Protein AF-A0A0E9XQW8-F1 (afdb_monomer_lite)

Radius of gyration: 19.3 Å; chains: 1; bounding box: 50×20×43 Å

Foldseek 3Di:
DVVVVVVVVCCVVVVVVVCCCVVVPVVVVVLVVLVVVLVVVLVVLVVVLVVVCVVVVVVQPDDPPDPSPVNVVVNVVSVVVSVVSSVVSCVVSVDPPDDD

Structure (mmCIF, N/CA/C/O backbone):
data_AF-A0A0E9XQW8-F1
#
_entry.id   AF-A0A0E9XQW8-F1
#
loop_
_atom_site.group_PDB
_atom_site.id
_atom_site.type_symbol
_atom_site.label_atom_id
_atom_site.label_alt_id
_atom_site.label_comp_id
_atom_site.label_asym_id
_atom_site.label_entity_id
_atom_site.label_seq_id
_atom_site.pdbx_PDB_ins_code
_atom_site.Cartn_x
_atom_site.Cartn_y
_atom_site.Cartn_z
_atom_site.occupancy
_atom_site.B_iso_or_equiv
_atom_site.auth_seq_id
_atom_site.auth_comp_id
_atom_site.auth_asym_id
_atom_site.auth_atom_id
_atom_site.pdbx_PDB_model_num
ATOM 1 N N . MET A 1 1 ? 20.566 6.412 23.665 1.00 61.84 1 MET A N 1
ATOM 2 C CA . MET A 1 1 ? 20.085 6.994 22.390 1.00 61.84 1 MET A CA 1
ATOM 3 C C . MET A 1 1 ? 19.095 6.087 21.651 1.00 61.84 1 MET A C 1
ATOM 5 O O . MET A 1 1 ? 18.191 6.611 21.024 1.00 61.84 1 MET A O 1
ATOM 9 N N . THR A 1 2 ? 19.208 4.754 21.729 1.00 82.00 2 THR A N 1
ATOM 10 C CA . THR A 1 2 ? 18.355 3.812 20.969 1.00 82.00 2 THR A CA 1
ATOM 11 C C . THR A 1 2 ? 16.927 3.676 21.511 1.00 82.00 2 THR A C 1
ATOM 13 O O . THR A 1 2 ? 15.980 3.752 20.737 1.00 82.00 2 THR A O 1
ATOM 16 N N . LEU A 1 3 ? 16.744 3.552 22.832 1.00 84.12 3 LEU A N 1
ATOM 17 C CA . LEU A 1 3 ? 15.413 3.367 23.437 1.00 84.12 3 LEU A CA 1
ATOM 18 C C . LEU A 1 3 ? 14.524 4.616 23.361 1.00 84.12 3 LEU A C 1
ATOM 20 O O . LEU A 1 3 ? 13.327 4.493 23.128 1.00 84.12 3 LEU A O 1
ATOM 24 N N . PHE A 1 4 ? 15.104 5.813 23.500 1.00 87.56 4 PHE A N 1
ATOM 25 C CA . PHE A 1 4 ? 14.363 7.073 23.357 1.00 87.56 4 PHE A CA 1
ATOM 26 C C . PHE A 1 4 ? 13.869 7.282 21.922 1.00 87.56 4 PHE A C 1
ATOM 28 O O . PHE A 1 4 ? 12.714 7.644 21.717 1.00 87.56 4 PHE A O 1
ATOM 35 N N . HIS A 1 5 ? 14.712 7.001 20.923 1.00 89.62 5 HIS A N 1
ATOM 36 C CA . HIS A 1 5 ? 14.299 7.090 19.523 1.00 89.62 5 HIS A CA 1
ATOM 37 C C . HIS A 1 5 ? 13.268 6.022 19.164 1.00 89.62 5 HIS A C 1
ATOM 39 O O . HIS A 1 5 ? 12.258 6.339 18.545 1.00 89.62 5 HIS A O 1
ATOM 45 N N . PHE A 1 6 ? 13.488 4.777 19.593 1.00 92.12 6 PHE A N 1
ATOM 46 C CA . PHE A 1 6 ? 12.542 3.690 19.368 1.00 92.12 6 PHE A CA 1
ATOM 47 C C . PHE A 1 6 ? 11.183 3.978 20.014 1.00 92.12 6 PHE A C 1
ATOM 49 O O . PHE A 1 6 ? 10.164 3.866 19.342 1.00 92.12 6 PHE A O 1
ATOM 56 N N . GLY A 1 7 ? 11.162 4.410 21.279 1.00 91.62 7 GLY A N 1
ATOM 57 C CA . GLY A 1 7 ? 9.932 4.740 21.999 1.00 91.62 7 GLY A CA 1
ATOM 58 C C . GLY A 1 7 ? 9.152 5.875 21.339 1.00 91.62 7 GLY A C 1
ATOM 59 O O . GLY A 1 7 ? 7.949 5.744 21.132 1.00 91.62 7 GLY A O 1
ATOM 60 N N . ASN A 1 8 ? 9.836 6.947 20.928 1.00 92.12 8 ASN A N 1
ATOM 61 C CA . ASN A 1 8 ? 9.196 8.060 20.228 1.00 92.12 8 ASN A CA 1
ATOM 62 C C . ASN A 1 8 ? 8.642 7.638 18.859 1.00 92.12 8 ASN A C 1
ATOM 64 O O . ASN A 1 8 ? 7.493 7.947 18.550 1.00 92.12 8 ASN A O 1
ATOM 68 N N . CYS A 1 9 ? 9.413 6.900 18.054 1.00 91.75 9 CYS A N 1
ATOM 69 C CA . CYS A 1 9 ? 8.952 6.427 16.746 1.00 91.75 9 CYS A CA 1
ATOM 70 C C . CYS A 1 9 ? 7.796 5.427 16.875 1.00 91.75 9 CYS A C 1
ATOM 72 O O . CYS A 1 9 ? 6.828 5.509 16.125 1.00 91.75 9 CYS A O 1
ATOM 74 N N . PHE A 1 10 ? 7.867 4.510 17.842 1.00 93.12 10 PHE A N 1
ATOM 75 C CA . PHE A 1 10 ? 6.812 3.534 18.094 1.00 93.12 10 PHE A CA 1
ATOM 76 C C . PHE A 1 10 ? 5.526 4.213 18.571 1.00 93.12 10 PHE A C 1
ATOM 78 O O . PHE A 1 10 ? 4.453 3.902 18.063 1.00 93.12 10 PHE A O 1
ATOM 85 N N . ALA A 1 11 ? 5.623 5.179 19.490 1.00 91.88 11 ALA A N 1
ATOM 86 C CA . ALA A 1 11 ? 4.470 5.948 19.947 1.00 91.88 11 ALA A CA 1
ATOM 87 C C . ALA A 1 11 ? 3.838 6.743 18.795 1.00 91.88 11 ALA A C 1
ATOM 89 O O . ALA A 1 11 ? 2.633 6.647 18.582 1.00 91.88 11 ALA A O 1
ATOM 90 N N . LEU A 1 12 ? 4.641 7.465 18.007 1.00 91.81 12 LEU A N 1
ATOM 91 C CA . LEU A 1 12 ? 4.147 8.240 16.865 1.00 91.81 12 LEU A CA 1
ATOM 92 C C . LEU A 1 12 ? 3.503 7.362 15.787 1.00 91.81 12 LEU A C 1
ATOM 94 O O . LEU A 1 12 ? 2.499 7.760 15.205 1.00 91.81 12 LEU A O 1
ATOM 98 N N . ALA A 1 13 ? 4.052 6.174 15.528 1.00 91.00 13 ALA A N 1
ATOM 99 C CA . ALA A 1 13 ? 3.517 5.269 14.519 1.00 91.00 13 ALA A CA 1
ATOM 100 C C . ALA A 1 13 ? 2.284 4.498 15.009 1.00 91.00 13 ALA A C 1
ATOM 102 O O . ALA A 1 13 ? 1.325 4.375 14.263 1.00 91.00 13 ALA A O 1
ATOM 103 N N . TYR A 1 14 ? 2.274 3.973 16.236 1.00 90.19 14 TYR A N 1
ATOM 104 C CA . TYR A 1 14 ? 1.214 3.071 16.705 1.00 90.19 14 TYR A CA 1
ATOM 105 C C . TYR A 1 14 ? 0.019 3.804 17.326 1.00 90.19 14 TYR A C 1
ATOM 107 O O . TYR A 1 14 ? -1.130 3.403 17.138 1.00 90.19 14 TYR A O 1
ATOM 115 N N . PHE A 1 15 ? 0.262 4.892 18.060 1.00 91.12 15 PHE A N 1
ATOM 116 C CA . PHE A 1 15 ? -0.774 5.568 18.845 1.00 91.12 15 PHE A CA 1
ATOM 117 C C . PHE A 1 15 ? -1.929 6.142 17.997 1.00 91.12 15 PHE A C 1
ATOM 119 O O . PHE A 1 15 ? -3.085 5.924 18.369 1.00 91.12 15 PHE A O 1
ATOM 126 N N . PRO A 1 16 ? -1.692 6.779 16.829 1.00 91.00 16 PRO A N 1
ATOM 127 C CA . PRO A 1 16 ? -2.776 7.255 15.963 1.00 91.00 16 PRO A CA 1
ATOM 128 C C . PRO A 1 16 ? -3.649 6.118 15.409 1.00 91.00 16 PRO A C 1
ATOM 130 O O . PRO A 1 16 ? -4.875 6.244 15.349 1.00 91.00 16 PRO A O 1
ATOM 133 N N . TYR A 1 17 ? -3.036 4.984 15.050 1.00 85.75 17 TYR A N 1
ATOM 134 C CA . TYR A 1 17 ? -3.762 3.795 14.589 1.00 85.75 17 TYR A CA 1
ATOM 135 C C . TYR A 1 17 ? -4.576 3.154 15.713 1.00 85.75 17 TYR A C 1
ATOM 137 O O . TYR A 1 17 ? -5.694 2.695 15.493 1.00 85.75 17 TYR A O 1
ATOM 145 N N . PHE A 1 18 ? -4.052 3.154 16.939 1.00 85.38 18 PHE A N 1
ATOM 146 C CA . PHE A 1 18 ? -4.773 2.631 18.093 1.00 85.38 18 PHE A CA 1
ATOM 147 C C . PHE A 1 18 ? -6.011 3.474 18.433 1.00 85.38 18 PHE A C 1
ATOM 149 O O . PHE A 1 18 ? -7.086 2.918 18.670 1.00 85.38 18 PHE A O 1
ATOM 156 N N . ILE A 1 19 ? -5.884 4.807 18.413 1.00 87.56 19 ILE A N 1
ATOM 157 C CA . ILE A 1 19 ? -7.012 5.720 18.645 1.00 87.56 19 ILE A CA 1
ATOM 158 C C . ILE A 1 19 ? -8.070 5.547 17.558 1.00 87.56 19 ILE A C 1
ATOM 160 O O . ILE A 1 19 ? -9.235 5.354 17.887 1.00 87.56 19 ILE A O 1
ATOM 164 N N . THR A 1 20 ? -7.689 5.561 16.277 1.00 85.88 20 THR A N 1
ATOM 165 C CA . THR A 1 20 ? -8.654 5.374 15.178 1.00 85.88 20 THR A CA 1
ATOM 166 C C . THR A 1 20 ? -9.348 4.015 15.263 1.00 85.88 20 THR A C 1
ATOM 168 O O . THR A 1 20 ? -10.570 3.958 15.189 1.00 85.88 20 THR A O 1
ATOM 171 N N . TYR A 1 21 ? -8.623 2.930 15.547 1.00 79.44 21 TYR A N 1
ATOM 172 C CA . TYR A 1 21 ? -9.229 1.605 15.720 1.00 79.44 21 TYR A CA 1
ATOM 173 C C . TYR A 1 21 ? -10.280 1.556 16.845 1.00 79.44 21 TYR A C 1
ATOM 175 O O . TYR A 1 21 ? -11.307 0.887 16.707 1.00 79.44 21 TYR A O 1
ATOM 183 N N . LYS A 1 22 ? -10.046 2.268 17.956 1.00 79.56 22 LYS A N 1
ATOM 184 C CA . LYS A 1 22 ? -10.986 2.339 19.086 1.00 79.56 22 LYS A CA 1
ATOM 185 C C . LYS A 1 22 ? -12.141 3.310 18.845 1.00 79.56 22 LYS A C 1
ATOM 187 O O . LYS A 1 22 ? -13.278 2.957 19.138 1.00 79.56 22 LYS A O 1
ATOM 192 N N . CYS A 1 23 ? -11.875 4.495 18.303 1.00 81.88 23 CYS A N 1
ATOM 193 C CA . CYS A 1 23 ? -12.890 5.517 18.044 1.00 81.88 23 CYS A CA 1
ATOM 194 C C . CYS A 1 23 ? -13.814 5.161 16.871 1.00 81.88 23 CYS A C 1
ATOM 196 O O . CYS A 1 23 ? -14.969 5.567 16.880 1.00 81.88 23 CYS A O 1
AT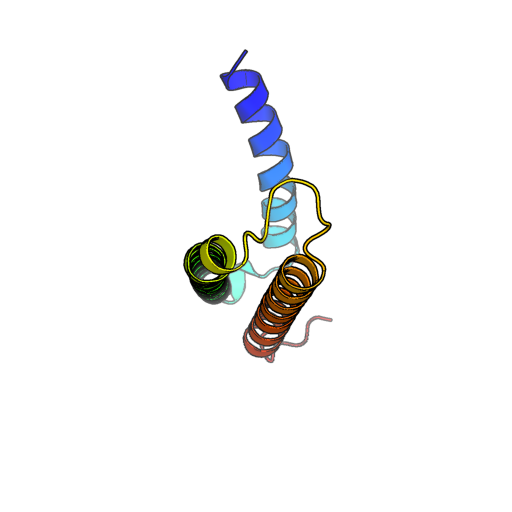OM 198 N N . SER A 1 24 ? -13.347 4.382 15.890 1.00 75.88 24 SER A N 1
ATOM 199 C CA . SER A 1 24 ? -14.153 3.958 14.736 1.00 75.88 24 SER A CA 1
ATOM 200 C C . SER A 1 24 ? -15.046 2.735 15.001 1.00 75.88 24 SER A C 1
ATOM 202 O O . SER A 1 24 ? -15.656 2.233 14.064 1.00 75.88 24 SER A O 1
ATOM 204 N N . GLY A 1 25 ? -15.107 2.193 16.228 1.00 65.38 25 GLY A N 1
ATOM 205 C CA . GLY A 1 25 ? -15.993 1.060 16.566 1.00 65.38 25 GLY A CA 1
ATOM 206 C C . GLY A 1 25 ? -15.649 -0.278 15.885 1.00 65.38 25 GLY A C 1
ATOM 207 O O . GLY A 1 25 ? -16.332 -1.281 16.082 1.00 65.38 25 GLY A O 1
ATOM 208 N N . LEU A 1 26 ? -14.545 -0.347 15.128 1.00 64.00 26 LEU A N 1
ATOM 209 C CA . LEU A 1 26 ? -14.098 -1.531 14.372 1.00 64.00 26 LEU A CA 1
ATOM 210 C C . LEU A 1 26 ? -13.824 -2.761 15.259 1.00 64.00 26 LEU A C 1
ATOM 212 O O . LEU A 1 26 ? -13.802 -3.895 14.775 1.00 64.00 26 LEU A O 1
ATOM 216 N N . SER A 1 27 ? -13.638 -2.538 16.562 1.00 58.69 27 SER A N 1
ATOM 217 C CA . SER A 1 27 ? -13.442 -3.576 17.574 1.00 58.69 27 SER A CA 1
ATOM 218 C C . SER A 1 27 ? -14.654 -4.500 17.758 1.00 58.69 27 SER A C 1
ATOM 220 O O . SER A 1 27 ? -14.457 -5.623 18.215 1.00 58.69 27 SER A O 1
ATOM 222 N N . GLU A 1 28 ? -15.876 -4.065 17.434 1.00 58.72 28 GLU A N 1
ATOM 223 C CA . GLU A 1 28 ? -17.099 -4.860 17.646 1.00 58.72 28 GLU A CA 1
ATOM 224 C C . GLU A 1 28 ? -17.373 -5.868 16.517 1.00 58.72 28 GLU A C 1
ATOM 226 O O . GLU A 1 28 ? -18.052 -6.867 16.732 1.00 58.72 28 GLU A O 1
ATOM 231 N N . TYR A 1 29 ? -16.798 -5.668 15.325 1.00 57.84 29 TYR A N 1
ATOM 232 C CA . TYR A 1 29 ? -17.154 -6.435 14.120 1.00 57.84 29 TYR A CA 1
ATOM 233 C C . TYR A 1 29 ? -16.180 -7.578 13.770 1.00 57.84 29 TYR A C 1
ATOM 235 O O . TYR A 1 29 ? -16.161 -8.066 12.641 1.00 57.84 29 TY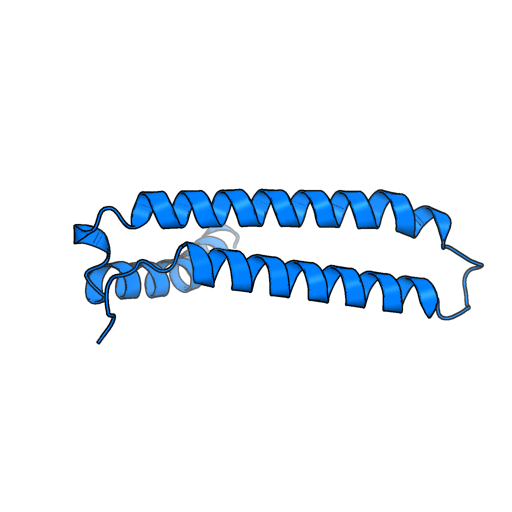R A O 1
ATOM 243 N N . ASN A 1 30 ? -15.307 -7.992 14.699 1.00 62.69 30 ASN A N 1
ATOM 244 C CA . ASN A 1 30 ? -14.214 -8.944 14.427 1.00 62.69 30 ASN A CA 1
ATOM 245 C C . ASN A 1 30 ? -13.322 -8.506 13.230 1.00 62.69 30 ASN A C 1
ATOM 247 O O . ASN A 1 30 ? -12.730 -9.320 12.515 1.00 62.69 30 ASN A O 1
ATOM 251 N N . ALA A 1 31 ? -13.226 -7.187 12.994 1.00 69.94 31 ALA A N 1
ATOM 252 C CA . ALA A 1 31 ? -12.520 -6.593 11.855 1.00 69.94 31 ALA A CA 1
ATOM 253 C C . ALA A 1 31 ? -11.001 -6.816 11.912 1.00 69.94 31 ALA A C 1
ATOM 255 O O . ALA A 1 31 ? -10.329 -6.772 10.880 1.00 69.94 31 ALA A O 1
ATOM 256 N N . PHE A 1 32 ? -10.470 -7.119 13.102 1.00 74.69 32 PHE A N 1
ATOM 257 C CA . PHE A 1 32 ? -9.067 -7.460 13.306 1.00 74.69 32 PHE A CA 1
ATOM 258 C C . PHE A 1 32 ? -8.615 -8.599 12.387 1.00 74.69 32 PHE A C 1
ATOM 260 O O . PHE A 1 32 ? -7.588 -8.470 11.730 1.00 74.69 32 PHE A O 1
ATOM 267 N N . TRP A 1 33 ? -9.401 -9.672 12.254 1.00 72.25 33 TRP A N 1
ATOM 268 C CA . TRP A 1 33 ? -9.004 -10.821 11.434 1.00 72.25 33 TRP A CA 1
ATOM 269 C C . TRP A 1 33 ? -8.944 -10.489 9.938 1.00 72.25 33 TRP A C 1
ATOM 271 O O . TRP A 1 33 ? -8.038 -10.927 9.232 1.00 72.25 33 TRP A O 1
ATOM 281 N N . ARG A 1 34 ? -9.863 -9.643 9.454 1.00 75.25 34 ARG A N 1
ATOM 282 C CA . ARG A 1 34 ? -9.851 -9.159 8.062 1.00 75.25 34 ARG A CA 1
ATOM 283 C C . ARG A 1 34 ? -8.677 -8.212 7.808 1.00 75.25 34 ARG A C 1
ATOM 285 O O . ARG A 1 34 ? -8.086 -8.260 6.734 1.00 75.25 34 ARG A O 1
ATOM 292 N N . CYS A 1 35 ? -8.310 -7.402 8.802 1.00 79.12 35 CYS A N 1
ATOM 293 C CA . CYS A 1 35 ? -7.120 -6.553 8.756 1.00 79.12 35 CYS A CA 1
ATOM 294 C C . CYS A 1 35 ? -5.830 -7.391 8.730 1.00 79.12 35 CYS A C 1
ATOM 296 O O . CYS A 1 35 ? -4.969 -7.162 7.886 1.00 79.12 35 CYS A O 1
ATOM 298 N N . VAL A 1 36 ? -5.731 -8.421 9.578 1.00 83.38 36 VAL A N 1
ATOM 299 C CA . VAL A 1 36 ? -4.609 -9.376 9.576 1.00 83.38 36 VAL A CA 1
ATOM 300 C C . VAL A 1 36 ? -4.506 -10.089 8.230 1.00 83.38 36 VAL A C 1
ATOM 302 O O . VAL A 1 36 ? -3.417 -10.170 7.669 1.00 83.38 36 VAL A O 1
ATOM 305 N N . GLN A 1 37 ? -5.628 -10.551 7.671 1.00 82.44 37 GLN A N 1
ATOM 306 C CA . GLN A 1 37 ? -5.651 -11.167 6.346 1.00 82.44 37 GLN A CA 1
ATOM 307 C C . GLN A 1 37 ? -5.177 -10.192 5.261 1.00 82.44 37 GLN A C 1
ATOM 309 O O . GLN A 1 37 ? -4.341 -10.570 4.445 1.00 82.44 37 GLN A O 1
ATOM 314 N N . ALA A 1 38 ? -5.657 -8.943 5.272 1.00 82.31 38 ALA A N 1
ATOM 315 C CA . ALA A 1 38 ? -5.216 -7.906 4.341 1.00 82.31 38 ALA A CA 1
ATOM 316 C C . ALA A 1 38 ? -3.704 -7.635 4.465 1.00 82.31 38 ALA A C 1
ATOM 318 O O . ALA A 1 38 ? -3.005 -7.598 3.450 1.00 82.31 38 ALA A O 1
ATOM 319 N N . GLY A 1 39 ? -3.193 -7.536 5.697 1.00 84.38 39 GLY A N 1
ATOM 320 C CA . GLY A 1 39 ? -1.768 -7.384 5.989 1.00 84.38 39 GLY A CA 1
ATOM 321 C C . GLY A 1 39 ? -0.930 -8.569 5.506 1.00 84.38 39 GLY A C 1
ATOM 322 O O . GLY A 1 39 ? 0.123 -8.365 4.909 1.00 84.38 39 GLY A O 1
ATOM 323 N N . ALA A 1 40 ? -1.415 -9.802 5.676 1.00 86.62 40 ALA A N 1
ATOM 324 C CA . ALA A 1 40 ? -0.746 -11.001 5.174 1.00 86.62 40 ALA A CA 1
ATOM 325 C C . ALA A 1 40 ? -0.683 -11.025 3.638 1.00 86.62 40 ALA A C 1
ATOM 327 O O . ALA A 1 40 ? 0.369 -11.325 3.074 1.00 86.62 40 ALA A O 1
ATOM 328 N N . THR A 1 41 ? -1.769 -10.654 2.947 1.00 84.38 41 THR A N 1
ATOM 329 C CA . THR A 1 41 ? -1.739 -10.489 1.484 1.00 84.38 41 THR A CA 1
ATOM 330 C C . THR A 1 41 ? -0.772 -9.396 1.048 1.00 84.38 41 THR A C 1
ATOM 332 O O . THR A 1 41 ? -0.041 -9.612 0.089 1.00 84.38 41 THR A O 1
ATOM 335 N N . TYR A 1 42 ? -0.716 -8.258 1.747 1.00 85.62 42 TYR A N 1
ATOM 336 C CA . TYR A 1 42 ? 0.234 -7.197 1.412 1.00 85.62 42 TYR A CA 1
ATOM 337 C C . TYR A 1 42 ? 1.684 -7.662 1.569 1.00 85.62 42 TYR A C 1
ATOM 339 O O . TYR A 1 42 ? 2.490 -7.477 0.662 1.00 85.62 42 TYR A O 1
ATOM 347 N N . LEU A 1 43 ? 1.996 -8.354 2.669 1.00 86.75 43 LEU A N 1
ATOM 348 C CA . LEU A 1 43 ? 3.317 -8.936 2.897 1.00 86.75 43 LEU A CA 1
ATOM 349 C C . LEU A 1 43 ? 3.691 -9.910 1.770 1.00 86.75 43 LEU A C 1
ATOM 351 O O . LEU A 1 43 ? 4.800 -9.847 1.245 1.00 86.75 43 LEU A O 1
ATOM 355 N N . PHE A 1 44 ? 2.761 -10.773 1.352 1.00 86.00 44 PHE A N 1
ATOM 356 C CA . PHE A 1 44 ? 2.984 -11.702 0.244 1.00 86.00 44 PHE A CA 1
ATOM 357 C C . PHE A 1 44 ? 3.258 -10.982 -1.085 1.00 86.00 44 PHE A C 1
ATOM 359 O O . PHE A 1 44 ? 4.234 -11.307 -1.758 1.00 86.00 44 PHE A O 1
ATOM 366 N N . VAL A 1 45 ? 2.448 -9.980 -1.450 1.00 85.00 45 VAL A N 1
ATOM 367 C CA . VAL A 1 45 ? 2.654 -9.200 -2.686 1.00 85.00 45 VAL A CA 1
ATOM 368 C C . VAL A 1 45 ? 4.002 -8.479 -2.647 1.00 85.00 45 VAL A C 1
ATOM 370 O O . VAL A 1 45 ? 4.749 -8.526 -3.626 1.00 85.00 45 VAL A O 1
ATOM 373 N N . GLN A 1 46 ? 4.370 -7.904 -1.501 1.00 85.75 46 GLN A N 1
ATOM 374 C CA . GLN A 1 46 ? 5.652 -7.230 -1.330 1.00 85.75 46 GLN A CA 1
ATOM 375 C C . GLN A 1 46 ? 6.837 -8.200 -1.479 1.00 85.75 46 GLN A C 1
ATOM 377 O O . GLN A 1 46 ? 7.827 -7.859 -2.127 1.00 85.75 46 GLN A O 1
ATOM 382 N N . LEU A 1 47 ? 6.732 -9.427 -0.955 1.00 85.69 47 LEU A N 1
ATOM 383 C CA . LEU A 1 47 ? 7.737 -10.475 -1.173 1.00 85.69 47 LEU A CA 1
ATOM 384 C C . LEU A 1 47 ? 7.839 -10.874 -2.648 1.00 85.69 47 LEU A C 1
ATOM 386 O O . LEU A 1 47 ? 8.946 -10.966 -3.178 1.00 85.69 47 LEU A O 1
ATOM 390 N N . CYS A 1 48 ? 6.706 -11.067 -3.330 1.00 83.69 48 CYS A N 1
ATOM 391 C CA . CYS A 1 48 ? 6.691 -11.355 -4.762 1.00 83.69 48 CYS A CA 1
ATOM 392 C C . CYS A 1 48 ? 7.364 -10.234 -5.560 1.00 83.69 48 CYS A C 1
ATOM 394 O O . CYS A 1 48 ? 8.198 -10.520 -6.414 1.00 83.69 48 CYS A O 1
ATOM 396 N N . LYS A 1 49 ? 7.077 -8.966 -5.250 1.00 84.75 49 LYS A N 1
ATOM 397 C CA . LYS A 1 49 ? 7.728 -7.808 -5.875 1.00 84.75 49 LYS A CA 1
ATOM 398 C C . LYS A 1 49 ? 9.243 -7.823 -5.679 1.00 84.75 49 LYS A C 1
ATOM 400 O O . LYS A 1 49 ? 9.972 -7.651 -6.652 1.00 84.75 49 LYS A O 1
ATOM 405 N N . MET A 1 50 ? 9.723 -8.060 -4.456 1.00 84.56 50 MET A N 1
ATOM 406 C CA . MET A 1 50 ? 11.165 -8.122 -4.185 1.00 84.56 50 MET A CA 1
ATOM 407 C C . MET A 1 50 ? 11.837 -9.286 -4.925 1.00 84.56 50 MET A C 1
ATOM 409 O O . MET A 1 50 ? 12.943 -9.120 -5.432 1.00 84.56 50 MET A O 1
ATOM 413 N N . LEU A 1 51 ? 11.157 -10.431 -5.061 1.00 84.50 51 LEU A N 1
ATOM 414 C CA . LEU A 1 51 ? 11.636 -11.567 -5.852 1.00 84.50 51 LEU A CA 1
ATOM 415 C C . LEU A 1 51 ? 11.696 -11.238 -7.352 1.00 84.50 51 LEU A C 1
ATOM 417 O O . LEU A 1 51 ? 12.704 -11.515 -7.999 1.00 84.50 51 LEU A O 1
ATOM 421 N N . PHE A 1 52 ? 10.647 -10.622 -7.907 1.00 80.00 52 PHE A N 1
ATOM 422 C CA . PHE A 1 52 ? 10.606 -10.205 -9.312 1.00 80.00 52 PHE A CA 1
ATOM 423 C C . PHE A 1 52 ? 11.708 -9.192 -9.625 1.00 80.00 52 PHE A C 1
ATOM 425 O O . PHE A 1 52 ? 12.464 -9.394 -10.573 1.00 80.00 52 PHE A O 1
ATOM 432 N N . LEU A 1 53 ? 11.852 -8.150 -8.801 1.00 78.31 53 LEU A N 1
ATOM 433 C CA . LEU A 1 53 ? 12.932 -7.179 -8.952 1.00 78.31 53 LEU A CA 1
ATOM 434 C C . LEU A 1 53 ? 14.289 -7.886 -8.893 1.00 78.31 53 LEU A C 1
ATOM 436 O O . LEU A 1 53 ? 15.064 -7.766 -9.830 1.00 78.31 53 LEU A O 1
ATOM 440 N N . ALA A 1 54 ? 14.545 -8.716 -7.881 1.00 80.81 54 ALA A N 1
ATOM 441 C CA . ALA A 1 54 ? 15.819 -9.422 -7.750 1.00 80.81 54 ALA A CA 1
ATOM 442 C C . ALA A 1 54 ? 16.119 -10.422 -8.881 1.00 80.81 54 ALA A C 1
ATOM 444 O O . ALA A 1 54 ? 17.280 -10.745 -9.084 1.00 80.81 54 ALA A O 1
ATOM 445 N N . THR A 1 55 ? 15.117 -10.925 -9.607 1.00 79.81 55 THR A N 1
ATOM 446 C CA . THR A 1 55 ? 15.330 -11.902 -10.691 1.00 79.81 55 THR A CA 1
ATOM 447 C C . THR A 1 55 ? 15.496 -11.223 -12.049 1.00 79.81 55 THR A C 1
ATOM 449 O O . THR A 1 55 ? 16.346 -11.627 -12.836 1.00 79.81 55 THR A O 1
ATOM 452 N N . PHE A 1 56 ? 14.706 -10.181 -12.329 1.00 67.56 56 PHE A N 1
ATOM 453 C CA . PHE A 1 56 ? 14.717 -9.502 -13.625 1.00 67.56 56 PHE A CA 1
ATOM 454 C C . PHE A 1 56 ? 15.718 -8.340 -13.681 1.00 67.56 56 PHE A C 1
ATOM 456 O O . PHE A 1 56 ? 16.383 -8.183 -14.700 1.00 67.56 56 PHE A O 1
ATOM 463 N N . PHE A 1 57 ? 15.925 -7.575 -12.604 1.00 64.19 57 PHE A N 1
ATOM 464 C CA . PHE A 1 57 ? 16.897 -6.472 -12.624 1.00 64.19 57 PHE A CA 1
ATOM 465 C C . PHE A 1 57 ? 18.365 -6.875 -12.827 1.00 64.19 57 PHE A C 1
ATOM 467 O O . PHE A 1 57 ? 19.017 -6.206 -13.624 1.00 64.19 57 PHE A O 1
ATOM 474 N N . PRO A 1 58 ? 18.925 -7.946 -12.219 1.00 60.56 58 PRO A N 1
ATOM 475 C CA . PRO A 1 58 ? 20.323 -8.302 -12.488 1.00 60.56 58 PRO A CA 1
ATOM 476 C C . PRO A 1 58 ? 20.562 -8.733 -13.942 1.00 60.56 58 PRO A C 1
ATOM 478 O O . PRO A 1 58 ? 21.708 -8.817 -14.368 1.00 60.56 58 PRO A O 1
ATOM 481 N N . THR A 1 59 ? 19.503 -9.011 -14.713 1.00 58.84 59 THR A N 1
ATOM 482 C CA . THR A 1 59 ? 19.608 -9.366 -16.137 1.00 58.84 59 THR A CA 1
ATOM 483 C C . THR A 1 59 ? 19.613 -8.153 -17.075 1.00 58.84 59 THR A C 1
ATOM 485 O O . THR A 1 59 ? 20.005 -8.301 -18.229 1.00 58.84 59 THR A O 1
ATOM 488 N N . TRP A 1 60 ? 19.213 -6.96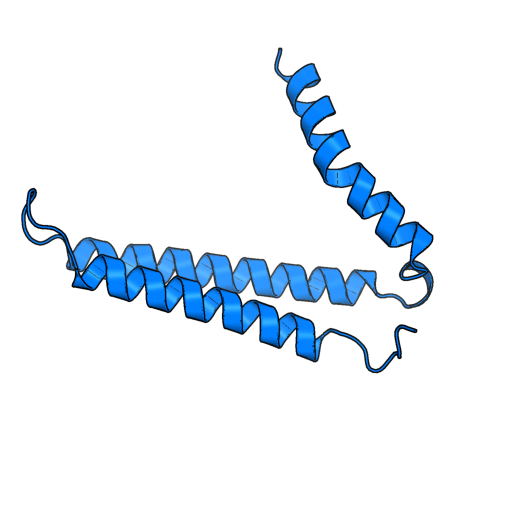9 -16.590 1.00 56.94 60 TRP A N 1
ATOM 489 C CA . TRP A 1 60 ? 19.073 -5.73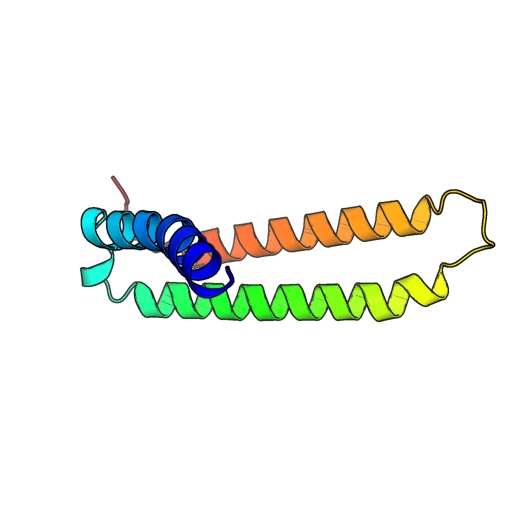5 -17.380 1.00 56.94 60 TRP A CA 1
ATOM 490 C C . TRP A 1 60 ? 20.198 -4.717 -17.165 1.00 56.94 60 TRP A C 1
ATOM 492 O O . TRP A 1 60 ? 20.168 -3.660 -17.788 1.00 56.94 60 TRP A O 1
ATOM 502 N N . GLU A 1 61 ? 21.215 -5.038 -16.356 1.00 56.72 61 GLU A N 1
ATOM 503 C CA . GLU A 1 61 ? 22.388 -4.183 -16.127 1.00 56.72 61 GLU A CA 1
ATOM 504 C C . GLU A 1 61 ? 23.253 -4.066 -17.401 1.00 56.72 61 GLU A C 1
ATOM 506 O O . GLU A 1 61 ? 24.319 -4.664 -17.555 1.00 56.72 61 GLU A O 1
ATOM 511 N N . GLY A 1 62 ? 22.765 -3.291 -18.365 1.00 57.28 62 GLY A N 1
ATOM 512 C CA . GLY A 1 62 ? 23.520 -2.819 -19.506 1.00 57.28 62 GLY A CA 1
ATOM 513 C C . GLY A 1 62 ? 24.469 -1.719 -19.052 1.00 57.28 62 GLY A C 1
ATOM 514 O O . GLY A 1 62 ? 24.034 -0.600 -18.832 1.00 57.28 62 GLY A O 1
ATOM 515 N N . GLY A 1 63 ? 25.756 -2.058 -18.931 1.00 55.91 63 GLY A N 1
ATOM 516 C CA . GLY A 1 63 ? 26.911 -1.149 -18.937 1.00 55.91 63 GLY A CA 1
ATOM 517 C C . GLY A 1 63 ? 26.812 0.122 -18.081 1.00 55.91 63 GLY A C 1
ATOM 518 O O . GLY A 1 63 ? 26.187 1.104 -18.474 1.00 55.91 63 GLY A O 1
ATOM 519 N N . ALA A 1 64 ? 27.549 0.146 -16.966 1.00 54.59 64 ALA A N 1
ATOM 520 C CA . ALA A 1 64 ? 27.721 1.305 -16.088 1.00 54.59 64 ALA A CA 1
ATOM 521 C C . ALA A 1 64 ? 27.856 2.639 -16.860 1.00 54.59 64 ALA A C 1
ATOM 523 O O . ALA A 1 64 ? 28.866 2.885 -17.519 1.00 54.59 64 ALA A O 1
ATOM 524 N N . GLY A 1 65 ? 26.836 3.501 -16.760 1.00 57.50 65 GLY A N 1
ATOM 525 C CA . GLY A 1 65 ? 26.839 4.859 -17.321 1.00 57.50 65 GLY A CA 1
ATOM 526 C C . GLY A 1 65 ? 25.669 5.210 -18.246 1.00 57.50 65 GLY A C 1
ATOM 527 O O . GLY A 1 65 ? 25.511 6.385 -18.574 1.00 57.50 65 GLY A O 1
ATOM 528 N N . VAL A 1 66 ? 24.831 4.246 -18.641 1.00 69.00 66 VAL A N 1
ATOM 529 C CA . VAL A 1 66 ? 23.615 4.497 -19.437 1.00 69.00 66 VAL A CA 1
ATOM 530 C C . VAL A 1 66 ? 22.384 4.440 -18.529 1.00 69.00 66 VAL A C 1
ATOM 532 O O . VAL A 1 66 ? 22.261 3.538 -17.708 1.00 69.00 66 VAL A O 1
ATOM 535 N N . TYR A 1 67 ? 21.475 5.414 -18.648 1.00 65.69 67 TYR A N 1
ATOM 536 C CA . TYR A 1 67 ? 20.190 5.377 -17.943 1.00 65.69 67 TYR A CA 1
ATOM 537 C C . TYR A 1 67 ? 19.387 4.159 -18.415 1.00 65.69 67 TYR A C 1
ATOM 539 O O . TYR A 1 67 ? 18.998 4.096 -19.585 1.00 65.69 67 TYR A O 1
ATOM 547 N N . ASP A 1 68 ? 19.141 3.206 -17.515 1.00 75.25 68 ASP A N 1
ATOM 548 C CA . ASP A 1 68 ? 18.350 2.009 -17.798 1.00 75.25 68 ASP A CA 1
ATOM 549 C C . ASP A 1 68 ? 16.853 2.353 -17.840 1.00 75.25 68 ASP A C 1
ATOM 551 O O . ASP A 1 68 ? 16.086 2.113 -16.907 1.00 75.25 68 ASP A O 1
ATOM 555 N N . PHE A 1 69 ? 16.446 2.976 -18.951 1.00 78.44 69 PHE A N 1
ATOM 556 C CA . PHE A 1 69 ? 15.064 3.377 -19.206 1.00 78.44 69 PHE A CA 1
ATOM 557 C C . PHE A 1 69 ? 14.099 2.191 -19.097 1.00 78.44 69 PHE A C 1
ATOM 559 O O . PHE A 1 69 ? 12.973 2.354 -18.628 1.00 78.44 69 PHE A O 1
ATOM 566 N N . VAL A 1 70 ? 14.5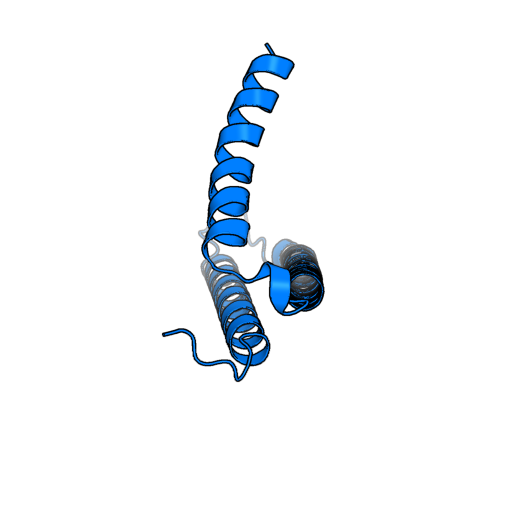27 0.999 -19.523 1.00 79.25 70 VAL A N 1
ATOM 567 C CA . VAL A 1 70 ? 13.668 -0.187 -19.522 1.00 79.25 70 VAL A CA 1
ATOM 568 C C . VAL A 1 70 ? 13.532 -0.761 -18.116 1.00 79.25 70 VAL A C 1
ATOM 570 O O . VAL A 1 70 ? 12.409 -1.063 -17.711 1.00 79.25 70 VAL A O 1
ATOM 573 N N . GLY A 1 71 ? 14.621 -0.841 -17.346 1.00 79.19 71 GLY A N 1
ATOM 574 C CA . GLY A 1 71 ? 14.572 -1.227 -15.937 1.00 79.19 71 GLY A CA 1
ATOM 575 C C . GLY A 1 71 ? 13.691 -0.287 -15.120 1.00 79.19 71 GLY A C 1
ATOM 576 O O . GLY A 1 71 ? 12.745 -0.734 -14.469 1.00 79.19 71 GLY A O 1
ATOM 577 N N . GLU A 1 72 ? 13.915 1.025 -15.209 1.00 80.62 72 GLU A N 1
ATOM 578 C CA . GLU A 1 72 ? 13.120 2.019 -14.477 1.00 80.62 72 GLU A CA 1
ATOM 579 C C . GLU A 1 72 ? 11.635 1.991 -14.876 1.00 80.62 72 GLU A C 1
ATOM 581 O O . GLU A 1 72 ? 10.763 2.056 -14.005 1.00 80.62 72 GLU A O 1
ATOM 586 N N . PHE A 1 73 ? 11.318 1.799 -16.163 1.00 83.69 73 PHE A N 1
ATOM 587 C CA . PHE A 1 73 ? 9.938 1.595 -16.609 1.00 83.69 73 PHE A CA 1
ATOM 588 C C . PHE A 1 73 ? 9.333 0.314 -16.020 1.00 83.69 73 PHE A C 1
ATOM 590 O O . PHE A 1 73 ? 8.214 0.334 -15.505 1.00 83.69 73 PHE A O 1
ATOM 597 N N . MET A 1 74 ? 10.072 -0.797 -16.033 1.00 80.56 74 MET A N 1
ATOM 598 C CA . MET A 1 74 ? 9.607 -2.070 -15.485 1.00 80.56 74 MET A CA 1
ATOM 599 C C . MET A 1 74 ? 9.349 -1.964 -13.977 1.00 80.56 74 MET A C 1
ATOM 601 O O . MET A 1 74 ? 8.296 -2.387 -13.499 1.00 80.56 74 MET A O 1
ATOM 605 N N . LYS A 1 75 ? 10.242 -1.315 -13.228 1.00 82.44 75 LYS A N 1
ATOM 606 C CA . LYS A 1 75 ? 10.056 -1.033 -11.799 1.00 82.44 75 LYS A CA 1
ATOM 607 C C . LYS A 1 75 ? 8.824 -0.179 -11.542 1.00 82.44 75 LYS A C 1
ATOM 609 O O . LYS A 1 75 ? 8.004 -0.565 -10.714 1.00 82.44 75 LYS A O 1
ATOM 614 N N . ALA A 1 76 ? 8.628 0.887 -12.319 1.00 85.06 76 ALA A N 1
ATOM 615 C CA . ALA A 1 76 ? 7.428 1.710 -12.230 1.00 85.06 76 ALA A CA 1
ATOM 616 C C . ALA A 1 76 ? 6.149 0.896 -12.500 1.00 85.06 76 ALA A C 1
ATOM 618 O O . ALA A 1 76 ? 5.167 1.054 -11.779 1.00 85.06 76 ALA A O 1
ATOM 619 N N . THR A 1 77 ? 6.145 -0.021 -13.478 1.00 84.69 77 THR A N 1
ATOM 620 C CA . THR A 1 77 ? 4.975 -0.888 -13.730 1.00 84.69 77 THR A CA 1
ATOM 621 C C . THR A 1 77 ? 4.708 -1.876 -12.595 1.00 84.69 77 THR A C 1
ATOM 623 O O . THR A 1 77 ? 3.549 -2.115 -12.257 1.00 84.69 77 THR A O 1
ATOM 626 N N . VAL A 1 78 ? 5.759 -2.411 -11.966 1.00 85.56 78 VAL A N 1
ATOM 627 C CA . VAL A 1 78 ? 5.644 -3.303 -10.804 1.00 85.56 78 VAL A CA 1
ATOM 628 C C . VAL A 1 78 ? 5.130 -2.540 -9.580 1.00 85.56 78 VAL A C 1
ATOM 630 O O . VAL A 1 78 ? 4.265 -3.048 -8.870 1.00 85.56 78 VAL A O 1
ATOM 633 N N . ASP A 1 79 ? 5.598 -1.310 -9.360 1.00 86.12 79 ASP A N 1
ATOM 634 C CA . ASP A 1 79 ? 5.082 -0.414 -8.317 1.00 86.12 79 ASP A CA 1
ATOM 635 C C . ASP A 1 79 ? 3.597 -0.087 -8.530 1.00 86.12 79 ASP A C 1
ATOM 637 O O . ASP A 1 79 ? 2.803 -0.111 -7.588 1.00 86.12 79 ASP A O 1
ATOM 641 N N . LEU A 1 80 ? 3.198 0.158 -9.779 1.00 87.69 80 LEU A N 1
ATOM 642 C CA . LEU A 1 80 ? 1.809 0.436 -10.142 1.00 87.69 80 LEU A CA 1
ATOM 643 C C . LEU A 1 80 ? 0.919 -0.802 -9.933 1.00 87.69 80 LEU A C 1
ATOM 645 O O . LEU A 1 80 ? -0.193 -0.686 -9.415 1.00 87.69 80 LEU A O 1
ATOM 649 N N . ALA A 1 81 ? 1.417 -1.995 -10.268 1.00 85.75 81 ALA A N 1
ATOM 650 C CA . ALA A 1 81 ? 0.718 -3.258 -10.038 1.00 85.75 81 ALA A CA 1
ATOM 651 C C . ALA A 1 81 ? 0.537 -3.576 -8.542 1.00 85.75 81 ALA A C 1
ATOM 653 O O . ALA A 1 81 ? -0.542 -4.018 -8.146 1.00 85.75 81 ALA A O 1
ATOM 654 N N . ASP A 1 82 ? 1.550 -3.318 -7.711 1.00 87.25 82 ASP A N 1
ATOM 655 C CA . ASP A 1 82 ? 1.482 -3.462 -6.249 1.00 87.25 82 ASP A CA 1
ATOM 656 C C . ASP A 1 82 ? 0.413 -2.534 -5.647 1.00 87.25 82 ASP A C 1
ATOM 658 O O . ASP A 1 82 ? -0.467 -2.984 -4.907 1.00 87.25 82 ASP A O 1
ATOM 662 N N . LEU A 1 83 ? 0.402 -1.261 -6.062 1.00 86.38 83 LEU A N 1
ATOM 663 C CA . LEU A 1 83 ? -0.598 -0.282 -5.629 1.00 86.38 83 LEU A CA 1
ATOM 664 C C . LEU A 1 83 ? -2.026 -0.689 -6.031 1.00 86.38 83 LEU A C 1
ATOM 666 O O . LEU A 1 83 ? -2.953 -0.609 -5.220 1.00 86.38 83 LEU A O 1
ATOM 670 N N . LEU A 1 84 ? -2.213 -1.161 -7.269 1.00 86.38 84 LEU A N 1
ATOM 671 C CA . LEU A 1 84 ? -3.504 -1.664 -7.748 1.00 86.38 84 LEU A CA 1
ATOM 672 C C . LEU A 1 84 ? -3.941 -2.928 -7.000 1.00 86.38 84 LEU A C 1
ATOM 674 O O . LEU A 1 84 ? -5.119 -3.061 -6.656 1.00 86.38 84 LEU A O 1
ATOM 678 N N . GLY A 1 85 ? -3.006 -3.838 -6.719 1.00 83.38 85 GLY A N 1
ATOM 679 C CA . GLY A 1 85 ? -3.244 -5.042 -5.930 1.00 83.38 85 GLY A CA 1
ATOM 680 C C . GLY A 1 85 ? -3.737 -4.705 -4.526 1.00 83.38 85 GLY A C 1
ATOM 681 O O . GLY A 1 85 ? -4.759 -5.238 -4.087 1.00 83.38 85 GLY A O 1
ATOM 682 N N . LEU A 1 86 ? -3.081 -3.752 -3.858 1.00 81.25 86 LEU A N 1
ATOM 683 C CA . LEU A 1 86 ? -3.504 -3.258 -2.551 1.00 81.25 86 LEU A CA 1
ATOM 684 C C . LEU A 1 86 ? -4.903 -2.633 -2.612 1.00 81.25 86 LEU A C 1
ATOM 686 O O . LEU A 1 86 ? -5.763 -2.975 -1.802 1.00 81.25 86 LEU A O 1
ATOM 690 N N . HIS A 1 87 ? -5.162 -1.769 -3.597 1.00 83.69 87 HIS A N 1
ATOM 691 C CA . HIS A 1 87 ? -6.465 -1.126 -3.760 1.00 83.69 87 HIS A CA 1
ATOM 692 C C . HIS A 1 87 ? -7.593 -2.149 -3.976 1.00 83.69 87 HIS A C 1
ATOM 694 O O . HIS A 1 87 ? -8.667 -2.032 -3.382 1.00 83.69 87 HIS A O 1
ATOM 700 N N . LEU A 1 88 ? -7.354 -3.197 -4.771 1.00 81.88 88 LEU A N 1
ATOM 701 C CA . LEU A 1 88 ? -8.311 -4.288 -4.980 1.00 81.88 88 LEU A CA 1
ATOM 702 C C . LEU A 1 88 ? -8.555 -5.103 -3.708 1.00 81.88 88 LEU A C 1
ATOM 704 O O . LEU A 1 88 ? -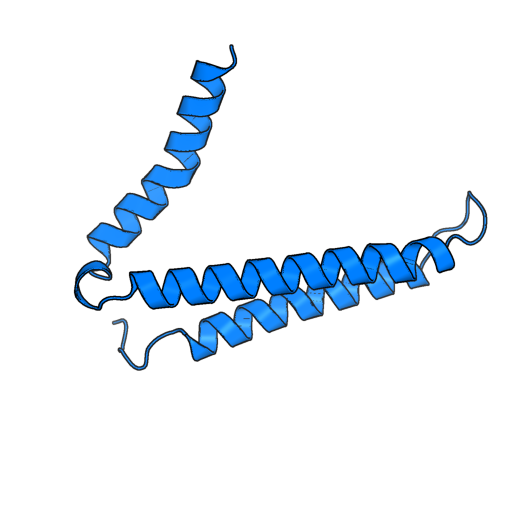9.705 -5.423 -3.401 1.00 81.88 88 LEU A O 1
ATOM 708 N N . VAL A 1 89 ? -7.498 -5.427 -2.956 1.00 79.19 89 VAL A N 1
ATOM 709 C CA . VAL A 1 89 ? -7.603 -6.148 -1.678 1.00 79.19 89 VAL A CA 1
ATOM 710 C C . VAL A 1 89 ? -8.388 -5.320 -0.666 1.00 79.19 89 VAL A C 1
ATOM 712 O O . VAL A 1 89 ? -9.308 -5.848 -0.042 1.00 79.19 89 VAL A O 1
ATOM 715 N N . MET A 1 90 ? -8.097 -4.023 -0.549 1.00 74.06 90 MET A N 1
ATOM 716 C CA . MET A 1 90 ? -8.852 -3.105 0.305 1.00 74.06 90 MET A CA 1
ATOM 717 C C . MET A 1 90 ? -10.311 -2.990 -0.147 1.00 74.06 90 MET A C 1
ATOM 719 O O . MET A 1 90 ? -11.200 -3.051 0.692 1.00 74.06 90 MET A O 1
ATOM 723 N N . SER A 1 91 ? -10.584 -2.934 -1.454 1.00 74.94 91 SER A N 1
ATOM 724 C CA . SER A 1 91 ? -11.953 -2.870 -1.993 1.00 74.94 91 SER A CA 1
ATOM 725 C C . SER A 1 91 ? -12.757 -4.160 -1.773 1.00 74.94 91 SER A C 1
ATOM 727 O O . SER A 1 91 ? -13.970 -4.110 -1.592 1.00 74.94 91 SER A O 1
ATOM 729 N N . ARG A 1 92 ? -12.104 -5.332 -1.772 1.00 69.00 92 ARG A N 1
ATOM 730 C CA . ARG A 1 92 ? -12.748 -6.632 -1.491 1.00 69.00 92 ARG A CA 1
ATOM 731 C C . ARG A 1 92 ? -12.905 -6.916 0.004 1.00 69.00 92 ARG A C 1
ATOM 733 O O . ARG A 1 92 ? -13.862 -7.582 0.402 1.00 69.00 92 ARG A O 1
ATOM 740 N N . ASN A 1 93 ? -11.959 -6.451 0.819 1.00 62.41 93 ASN A N 1
ATOM 741 C CA . ASN A 1 93 ? -11.942 -6.668 2.264 1.00 62.41 93 ASN A CA 1
ATOM 742 C C . ASN A 1 93 ? -12.603 -5.530 3.056 1.00 62.41 93 ASN A C 1
ATOM 744 O O . ASN A 1 93 ? -12.930 -5.730 4.225 1.00 62.41 93 ASN A O 1
ATOM 748 N N . ALA A 1 94 ? -12.897 -4.382 2.443 1.00 61.00 94 ALA A N 1
ATOM 749 C CA . ALA A 1 94 ? -13.892 -3.453 2.960 1.00 61.00 94 ALA A CA 1
ATOM 750 C C . ALA A 1 94 ? -15.226 -4.209 3.033 1.00 61.00 94 ALA A C 1
ATOM 752 O O . ALA A 1 94 ? -15.688 -4.812 2.066 1.00 61.00 94 ALA A O 1
ATOM 753 N N . GLY A 1 95 ? -15.783 -4.343 4.236 1.00 53.72 95 GLY A N 1
ATOM 754 C CA . GLY A 1 95 ? -17.036 -5.070 4.423 1.00 53.72 95 GLY A CA 1
ATOM 755 C C . GLY A 1 95 ? -18.173 -4.407 3.661 1.00 53.72 95 GLY A C 1
ATOM 756 O O . GLY A 1 95 ? -18.181 -3.194 3.495 1.00 53.72 95 GLY A O 1
ATOM 757 N N . LYS A 1 96 ? -19.182 -5.198 3.283 1.00 52.09 96 LYS A N 1
ATOM 758 C CA . LYS A 1 96 ? -20.545 -4.710 3.014 1.00 52.09 96 LYS A CA 1
ATOM 759 C C . LYS A 1 96 ? -21.199 -4.193 4.313 1.00 52.09 96 LYS A C 1
ATOM 761 O O . LYS A 1 96 ? -22.255 -4.664 4.714 1.00 52.09 96 LYS A O 1
ATOM 766 N N . GLY A 1 97 ? -20.515 -3.297 5.011 1.00 50.72 97 GLY A N 1
ATOM 767 C CA . GLY A 1 97 ? -20.970 -2.606 6.204 1.00 50.72 97 GLY A CA 1
ATOM 768 C C . GLY A 1 97 ? -20.732 -1.133 5.946 1.00 50.72 97 GLY A C 1
ATOM 769 O O . GLY A 1 97 ? -19.605 -0.669 6.063 1.00 50.72 97 GLY A O 1
ATOM 770 N N . ASP A 1 98 ? -21.791 -0.481 5.485 1.00 48.59 98 ASP A N 1
ATOM 771 C CA . ASP A 1 98 ? -21.961 0.957 5.311 1.00 48.59 98 ASP A CA 1
ATOM 772 C C . ASP A 1 98 ? -21.220 1.734 6.418 1.00 48.59 98 ASP A C 1
ATOM 774 O O . ASP A 1 98 ? -21.668 1.776 7.562 1.00 48.59 98 ASP A O 1
ATOM 778 N N . THR A 1 99 ? -20.062 2.319 6.110 1.00 47.91 99 THR A N 1
ATOM 779 C CA . THR A 1 99 ? -19.512 3.408 6.924 1.00 47.91 99 THR A CA 1
ATOM 780 C C . THR A 1 99 ? -20.170 4.694 6.450 1.00 47.91 99 THR A C 1
ATOM 782 O O . THR A 1 99 ? -19.687 5.343 5.519 1.00 47.91 99 THR A O 1
ATOM 785 N N . ARG A 1 100 ? -21.310 5.003 7.069 1.00 39.38 100 ARG A N 1
ATOM 786 C CA . ARG A 1 100 ? -21.626 6.379 7.453 1.00 39.38 100 ARG A CA 1
ATOM 787 C C . ARG A 1 100 ? -20.682 6.839 8.557 1.00 39.38 100 ARG A C 1
ATOM 789 O O . ARG A 1 100 ? -20.289 5.979 9.376 1.00 39.38 100 ARG A O 1
#

InterPro domains:
  IPR019164 Transmembrane protein 147 [PF09767] (2-97)
  IPR019164 Transmembrane protein 147 [PTHR12869] (1-98)

Organism: Anguilla anguilla (NCBI:txid7936)

Sequence (100 aa):
MTLFHFGNCFALAYFPYFITYKCSGLSEYNAFWRCVQAGATYLFVQLCKMLFLATFFPTWEGGAGVYDFVGEFMKATVDLADLLGLHLVMSRNAGKGDTR

pLDDT: mean 76.7, std 12.64, range [39.38, 93.12]

Secondary structure (DSSP, 8-state):
-HHHHHHHHHHHHHHHHHHHHHHT-GGGTTHHHHHHHHHHHHHHHHHHHHHHHHHHGGG----TTS--HHHHHHHHHHHHHHHHHHHHHHHHHS-SS---